Protein AF-A0A1T4SYZ6-F1 (afdb_monomer_lite)

Secondary structure (DSSP, 8-state):
-PEEEEEEETTEEEEEEEETT-TTSHHHHHHHHHHTT-SEEEEEESSHHHHHHHHHHHHHTT-EEEEEEEETTTTEEEEEEEEEEPSSS--EEEEEEE-------------S------PPP---S-PPP-B----

Sequence (135 aa):
MAQIAKGGHEGKTEERISDPACGSGRMFLAAAALHGKGPHFFGTDIDDMCCRMAAANMILHNLLADISCGNELTMRFSHVYIIRRVPYLDFPTLRILKYANNEAEQPKAEDPANNEAVLPEPKSKQEKYVQGNLF

Foldseek 3Di:
DWDWDFDDDPPDTAIEIEDAACQLVVVVVVVCVVVPQRHEYEYEHQDPVSQVNNLVVCQVRLHFYKYFHNHPVVPDTAKIWGWDQDPPDSHIDTFIWGQPPPVPDDPDDDDDDDDDDDDDDDDDDDRDTDRDDDD

Organism: NCBI:txid634771

InterPro domains:
  IPR003356 DNA methylase, adenine-specific [PF02384] (10-72)
  IPR029063 S-adenosyl-L-methionine-dependent methyltransferase superfamily [G3DSA:3.40.50.150] (1-127)
  IPR029063 S-adenosyl-L-methionine-dependent methyltransferase superfamily [SSF53335] (11-76)

Radius of gyration: 17.52 Å; chains: 1; bounding box: 45×39×46 Å

Structure (mmCIF, N/CA/C/O backbone):
data_AF-A0A1T4SYZ6-F1
#
_entry.id   AF-A0A1T4SYZ6-F1
#
loop_
_atom_site.group_PDB
_atom_site.id
_atom_site.type_symbol
_atom_site.label_atom_id
_atom_site.label_alt_id
_atom_site.label_comp_id
_atom_site.label_asym_id
_atom_site.label_entity_id
_atom_site.label_seq_id
_atom_site.pdbx_PDB_ins_code
_atom_site.Cartn_x
_atom_site.Cartn_y
_atom_site.Cartn_z
_atom_site.occupancy
_atom_site.B_iso_or_equiv
_atom_site.auth_seq_id
_atom_site.auth_comp_id
_atom_site.auth_asym_id
_atom_site.auth_atom_id
_atom_site.pdbx_PDB_model_num
ATOM 1 N N . MET A 1 1 ? 11.491 6.050 2.320 1.00 48.09 1 MET A N 1
ATOM 2 C CA . MET A 1 1 ? 11.020 7.194 3.139 1.00 48.09 1 MET A CA 1
ATOM 3 C C . MET A 1 1 ? 9.660 7.541 2.572 1.00 48.09 1 MET A C 1
ATOM 5 O O . MET A 1 1 ? 9.604 7.968 1.432 1.00 48.09 1 MET A O 1
ATOM 9 N N . ALA A 1 2 ? 8.594 7.328 3.332 1.00 61.94 2 ALA A N 1
ATOM 10 C CA . ALA A 1 2 ? 7.237 7.638 2.953 1.00 61.94 2 ALA A CA 1
ATOM 11 C C . ALA A 1 2 ? 6.962 9.139 3.090 1.00 61.94 2 ALA A C 1
ATOM 13 O O . ALA A 1 2 ? 7.281 9.761 4.105 1.00 61.94 2 ALA A O 1
ATOM 14 N N . GLN A 1 3 ? 6.360 9.699 2.054 1.00 78.56 3 GLN A N 1
ATOM 15 C CA . GLN A 1 3 ? 5.944 11.082 1.951 1.00 78.56 3 GLN A CA 1
ATOM 16 C C . GLN A 1 3 ? 4.474 11.212 2.347 1.00 78.56 3 GLN A C 1
ATOM 18 O O . GLN A 1 3 ? 3.632 10.448 1.875 1.00 78.56 3 GLN A O 1
ATOM 23 N N . ILE A 1 4 ? 4.161 12.198 3.186 1.00 77.31 4 ILE A N 1
ATOM 24 C CA . ILE A 1 4 ? 2.789 12.527 3.584 1.00 77.31 4 ILE A CA 1
ATOM 25 C C . ILE A 1 4 ? 2.278 13.664 2.696 1.00 77.31 4 ILE A C 1
ATOM 27 O O . ILE A 1 4 ? 2.903 14.721 2.608 1.00 77.31 4 ILE A O 1
ATOM 31 N N . ALA A 1 5 ? 1.125 13.461 2.068 1.00 75.75 5 ALA A N 1
ATOM 32 C CA . ALA A 1 5 ? 0.404 14.461 1.299 1.00 75.75 5 ALA A CA 1
ATOM 33 C C . ALA A 1 5 ? -0.992 14.674 1.903 1.00 75.75 5 ALA A C 1
ATOM 35 O O . ALA A 1 5 ? -1.733 13.723 2.152 1.00 75.75 5 ALA A O 1
ATOM 36 N N . LYS A 1 6 ? -1.379 15.934 2.119 1.00 68.19 6 LYS A N 1
ATOM 37 C CA . LYS A 1 6 ? -2.751 16.303 2.493 1.00 68.19 6 LYS A CA 1
ATOM 38 C C . LYS A 1 6 ? -3.493 16.736 1.233 1.00 68.19 6 LYS A C 1
ATOM 40 O O . LYS A 1 6 ? -3.229 17.815 0.711 1.00 68.19 6 LYS A O 1
ATOM 45 N N . GLY A 1 7 ? -4.389 15.888 0.732 1.00 54.19 7 GLY A N 1
ATOM 46 C CA . GLY A 1 7 ? -5.284 16.227 -0.376 1.00 54.19 7 GLY A CA 1
ATOM 47 C C . GLY A 1 7 ? -6.622 16.717 0.170 1.00 54.19 7 GLY A C 1
ATOM 48 O O . GLY A 1 7 ? -7.291 15.979 0.889 1.00 54.19 7 GLY A O 1
ATOM 49 N N . GLY A 1 8 ? -7.007 17.958 -0.134 1.00 43.38 8 GLY A N 1
ATOM 50 C CA . GLY A 1 8 ? -8.292 18.526 0.278 1.00 43.38 8 GLY A CA 1
ATOM 51 C C . GLY A 1 8 ? -9.229 18.715 -0.912 1.00 43.38 8 GLY A C 1
ATOM 52 O O . GLY A 1 8 ? -8.959 19.552 -1.766 1.00 43.38 8 GLY A O 1
ATOM 53 N N . HIS A 1 9 ? -10.337 17.974 -0.938 1.00 46.06 9 HIS A N 1
ATOM 54 C CA . HIS A 1 9 ? -11.575 18.414 -1.585 1.00 46.06 9 HIS A CA 1
ATOM 55 C C . HIS A 1 9 ? -12.527 18.848 -0.462 1.00 46.06 9 HIS A C 1
ATOM 57 O O . HIS A 1 9 ? -12.540 18.233 0.606 1.00 46.06 9 HIS A O 1
ATOM 63 N N . GLU A 1 10 ? -13.240 19.950 -0.684 1.00 41.25 10 GLU A N 1
ATOM 64 C CA . GLU A 1 10 ? -14.045 20.696 0.292 1.00 41.25 10 GLU A CA 1
ATOM 65 C C . GLU A 1 10 ? -14.682 19.815 1.393 1.00 41.25 10 GLU A C 1
ATOM 67 O O . GLU A 1 10 ? -15.590 19.026 1.144 1.00 41.25 10 GLU A O 1
ATOM 72 N N . GLY A 1 11 ? -14.174 19.944 2.628 1.00 47.09 11 GLY A N 1
ATOM 73 C CA . GLY A 1 11 ? -14.799 19.413 3.847 1.00 47.09 11 GLY A CA 1
ATOM 74 C C . GLY A 1 11 ? -14.188 18.159 4.491 1.00 47.09 11 GLY A C 1
ATOM 75 O O . GLY A 1 11 ? -14.539 17.866 5.634 1.00 47.09 11 GLY A O 1
ATOM 76 N N . LYS A 1 12 ? -13.260 17.429 3.850 1.00 48.69 12 LYS A N 1
ATOM 77 C CA . LYS A 1 12 ? -12.606 16.257 4.476 1.00 48.69 12 LYS A CA 1
ATOM 78 C C . LYS A 1 12 ? -11.148 16.117 4.028 1.00 48.69 12 LYS A C 1
ATOM 80 O O . LYS A 1 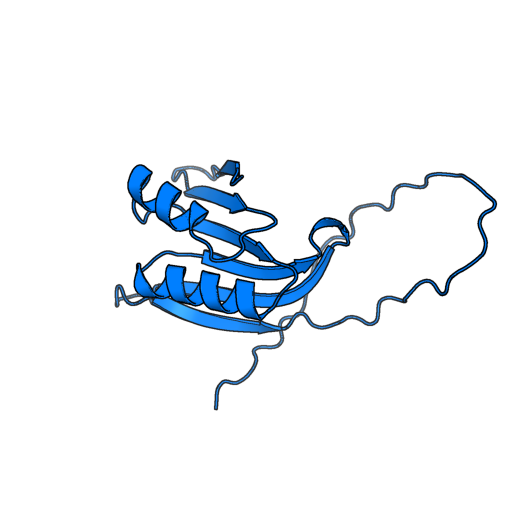12 ? -10.873 15.806 2.875 1.00 48.69 12 LYS A O 1
ATOM 85 N N . THR A 1 13 ? -10.207 16.351 4.941 1.00 55.06 13 THR A N 1
ATOM 86 C CA . THR A 1 13 ? -8.775 16.148 4.677 1.00 55.06 13 THR A CA 1
ATOM 87 C C . THR A 1 13 ? -8.478 14.650 4.699 1.00 55.06 13 THR A C 1
ATOM 89 O O . THR A 1 13 ? -8.385 14.061 5.775 1.00 55.06 13 THR A O 1
ATOM 92 N N . GLU A 1 14 ? -8.345 14.020 3.532 1.00 71.06 14 GLU A N 1
ATOM 93 C CA . GLU A 1 14 ? -7.795 12.665 3.448 1.00 71.06 14 GLU A CA 1
ATOM 94 C C . GLU A 1 14 ? -6.269 12.755 3.477 1.00 71.06 14 GLU A C 1
ATOM 96 O O . GLU A 1 14 ? -5.631 13.276 2.557 1.00 71.06 14 GLU A O 1
ATOM 101 N N . GLU A 1 15 ? -5.677 12.267 4.564 1.00 84.25 15 GLU A N 1
ATOM 102 C CA . GLU A 1 15 ? -4.231 12.119 4.664 1.00 84.25 15 GLU A CA 1
ATOM 103 C C . GLU A 1 15 ? -3.786 10.939 3.796 1.00 84.25 15 GLU A C 1
ATOM 105 O O . GLU A 1 15 ? -4.334 9.838 3.881 1.00 84.25 15 GLU A O 1
ATOM 110 N N . ARG A 1 16 ? -2.813 11.177 2.920 1.00 89.19 16 ARG A N 1
ATOM 111 C CA . ARG A 1 16 ? -2.262 10.172 2.012 1.00 89.19 16 ARG A CA 1
ATOM 112 C C . ARG A 1 16 ? -0.789 9.994 2.318 1.00 89.19 16 ARG A C 1
ATOM 114 O O . ARG A 1 16 ? -0.077 10.980 2.482 1.00 89.19 16 ARG A O 1
ATOM 121 N N . ILE A 1 17 ? -0.333 8.752 2.400 1.00 92.38 17 ILE A N 1
ATOM 122 C CA . ILE A 1 17 ? 1.054 8.428 2.746 1.00 92.38 17 ILE A CA 1
ATOM 123 C C . ILE A 1 17 ? 1.611 7.526 1.656 1.00 92.38 17 ILE A C 1
ATOM 125 O O . ILE A 1 17 ? 1.053 6.466 1.415 1.00 92.38 17 ILE A O 1
ATOM 129 N N . SER A 1 18 ? 2.689 7.940 0.995 1.00 93.38 18 SER A N 1
ATOM 130 C CA . SER A 1 18 ? 3.226 7.259 -0.190 1.00 93.38 18 SER A CA 1
ATOM 131 C C . SER A 1 18 ? 4.688 6.847 -0.023 1.00 93.38 18 SER A C 1
ATOM 133 O O . SER A 1 18 ? 5.465 7.669 0.441 1.00 93.38 18 SER A O 1
ATOM 135 N N . ASP A 1 19 ? 5.081 5.622 -0.384 1.00 93.88 19 ASP A N 1
ATOM 136 C CA . ASP A 1 19 ? 6.482 5.149 -0.370 1.00 93.88 19 ASP A CA 1
ATOM 137 C C . ASP A 1 19 ? 6.830 4.445 -1.701 1.00 93.88 19 ASP A C 1
ATOM 139 O O . ASP A 1 19 ? 6.268 3.384 -1.981 1.00 93.88 19 ASP A O 1
ATOM 143 N N . PRO A 1 20 ? 7.742 4.999 -2.526 1.00 90.75 20 PRO A N 1
ATOM 144 C CA . PRO A 1 20 ? 8.028 4.492 -3.877 1.00 90.75 20 PRO A CA 1
ATOM 145 C C . PRO A 1 20 ? 8.888 3.213 -3.913 1.00 90.75 20 PRO A C 1
ATOM 147 O O . PRO A 1 20 ? 9.120 2.661 -4.984 1.00 90.75 20 PRO A O 1
ATOM 150 N N . ALA A 1 21 ? 9.393 2.764 -2.760 1.00 92.00 21 ALA A N 1
ATOM 151 C CA . ALA A 1 21 ? 10.107 1.498 -2.584 1.00 92.00 21 ALA A CA 1
ATOM 152 C C . ALA A 1 21 ? 9.717 0.901 -1.224 1.00 92.00 21 ALA A C 1
ATOM 154 O O . ALA A 1 21 ? 10.495 0.908 -0.265 1.00 92.00 21 ALA A O 1
ATOM 155 N N . CYS A 1 22 ? 8.457 0.477 -1.112 1.00 91.88 22 CYS A N 1
ATOM 156 C CA . CYS A 1 22 ? 7.830 0.184 0.174 1.00 91.88 22 CYS A CA 1
ATOM 157 C C . CYS A 1 22 ? 8.376 -1.078 0.863 1.00 91.88 22 CYS A C 1
ATOM 159 O O . CYS A 1 22 ? 8.184 -1.247 2.077 1.00 91.88 22 CYS A O 1
ATOM 161 N N . GLY A 1 23 ? 9.044 -1.978 0.132 1.00 94.00 23 GLY A N 1
ATOM 162 C CA . GLY A 1 23 ? 9.545 -3.248 0.644 1.00 94.00 23 GLY A CA 1
ATOM 163 C C . GLY A 1 23 ? 8.433 -4.027 1.336 1.00 94.00 23 GLY A C 1
ATOM 164 O O . GLY A 1 23 ? 7.337 -4.193 0.821 1.00 94.00 23 GLY A O 1
ATOM 165 N N . SER A 1 24 ? 8.690 -4.436 2.577 1.00 94.62 24 SER A N 1
ATOM 166 C CA . SER A 1 24 ? 7.705 -5.089 3.458 1.00 94.62 24 SER A CA 1
ATOM 167 C C . SER A 1 24 ? 6.538 -4.203 3.942 1.00 94.62 24 SER A C 1
ATOM 169 O O . SER A 1 24 ? 5.676 -4.688 4.668 1.00 94.62 24 SER A O 1
ATOM 171 N N . GLY A 1 25 ? 6.517 -2.901 3.657 1.00 93.62 25 GLY A N 1
ATOM 172 C CA . GLY A 1 25 ? 5.486 -1.982 4.157 1.00 93.62 25 GLY A CA 1
ATOM 173 C C . GLY A 1 25 ? 5.622 -1.602 5.640 1.00 93.62 25 GLY A C 1
ATOM 174 O O . GLY A 1 25 ? 4.717 -0.993 6.208 1.00 93.62 25 GLY A O 1
ATOM 175 N N . ARG A 1 26 ? 6.754 -1.912 6.295 1.00 95.00 26 ARG A N 1
ATOM 176 C CA . ARG A 1 26 ? 7.009 -1.535 7.704 1.00 95.00 26 ARG A CA 1
ATOM 177 C C . ARG A 1 26 ? 6.926 -0.030 7.946 1.00 95.00 26 ARG A C 1
ATOM 179 O O . ARG A 1 26 ? 6.507 0.391 9.021 1.00 95.00 26 ARG A O 1
ATOM 186 N N . MET A 1 27 ? 7.289 0.774 6.950 1.00 94.12 27 MET A N 1
ATOM 187 C CA . MET A 1 27 ? 7.179 2.223 7.060 1.00 94.12 27 MET A CA 1
ATOM 188 C C . MET A 1 27 ? 5.719 2.690 7.141 1.00 94.12 27 MET A C 1
ATOM 190 O O . MET A 1 27 ? 5.416 3.598 7.911 1.00 94.12 27 MET A O 1
ATOM 194 N N . PHE A 1 28 ? 4.801 2.023 6.438 1.00 94.75 28 PHE A N 1
ATOM 195 C C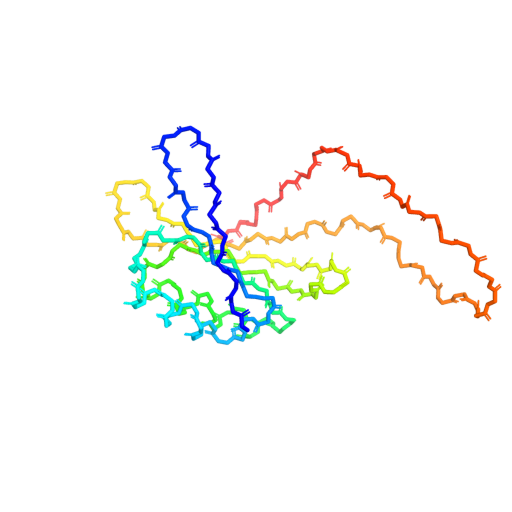A . PHE A 1 28 ? 3.369 2.295 6.563 1.00 94.75 28 PHE A CA 1
ATOM 196 C C . PHE A 1 28 ? 2.825 1.896 7.930 1.00 94.75 28 PHE A C 1
ATOM 198 O O . PHE A 1 28 ? 2.023 2.632 8.489 1.00 94.75 28 PHE A O 1
ATOM 205 N N . LEU A 1 29 ? 3.305 0.795 8.518 1.00 94.88 29 LEU A N 1
ATOM 206 C CA . LEU A 1 29 ? 2.926 0.417 9.885 1.00 94.88 29 LEU A CA 1
ATOM 207 C C . LEU A 1 29 ? 3.397 1.450 10.916 1.00 94.88 29 LEU A C 1
ATOM 209 O O . LEU A 1 29 ? 2.635 1.820 11.806 1.00 94.88 29 LEU A O 1
ATOM 213 N N . ALA A 1 30 ? 4.626 1.954 10.777 1.00 94.12 30 ALA A N 1
ATOM 214 C CA . ALA A 1 30 ? 5.136 3.018 11.638 1.00 94.12 30 ALA A CA 1
ATOM 215 C C . ALA A 1 30 ? 4.309 4.307 11.492 1.00 94.12 30 ALA A C 1
ATOM 217 O O . ALA A 1 30 ? 3.946 4.929 12.488 1.00 94.12 30 ALA A O 1
ATOM 218 N N . ALA A 1 31 ? 3.945 4.674 10.262 1.00 92.56 31 ALA A N 1
ATOM 219 C CA . ALA A 1 31 ? 3.072 5.813 10.007 1.00 92.56 31 ALA A CA 1
ATOM 220 C C . ALA A 1 31 ? 1.654 5.598 10.570 1.00 92.56 31 ALA A C 1
ATOM 222 O O . ALA A 1 31 ? 1.097 6.496 11.197 1.00 92.56 31 ALA A O 1
ATOM 223 N N . ALA A 1 32 ? 1.088 4.398 10.436 1.00 92.69 32 ALA A N 1
ATOM 224 C CA . ALA A 1 32 ? -0.210 4.049 11.008 1.00 92.69 32 ALA A CA 1
ATOM 225 C C . ALA A 1 32 ? -0.209 4.076 12.545 1.00 92.69 32 ALA A C 1
ATOM 227 O O . ALA A 1 32 ? -1.217 4.427 13.152 1.00 92.69 32 ALA A O 1
ATOM 228 N N . ALA A 1 33 ? 0.915 3.755 13.191 1.00 92.69 33 ALA A N 1
ATOM 229 C CA . ALA A 1 33 ? 1.046 3.883 14.642 1.00 92.69 33 ALA A CA 1
ATOM 230 C C . ALA A 1 33 ? 0.969 5.348 15.115 1.00 92.69 33 ALA A C 1
ATOM 232 O O . ALA A 1 33 ? 0.502 5.606 16.221 1.00 92.69 33 ALA A O 1
ATOM 233 N N . LEU A 1 34 ? 1.394 6.300 14.278 1.00 90.31 34 LEU A N 1
ATOM 234 C CA . LEU A 1 34 ? 1.376 7.734 14.584 1.00 90.31 34 LEU A CA 1
ATOM 235 C C . LEU A 1 34 ? 0.054 8.414 14.186 1.00 90.31 34 LEU A C 1
ATOM 237 O O . LEU A 1 34 ? -0.434 9.276 14.911 1.00 90.31 34 LEU A O 1
ATOM 241 N N . HIS A 1 35 ? -0.529 8.023 13.049 1.00 86.81 35 HIS A N 1
ATOM 242 C CA . HIS A 1 35 ? -1.694 8.685 12.440 1.00 86.81 35 HIS A CA 1
ATOM 243 C C . HIS A 1 35 ? -3.005 7.882 12.564 1.00 86.81 35 HIS A C 1
ATOM 245 O O . HIS A 1 35 ? -4.081 8.353 12.189 1.00 86.81 35 HIS A O 1
ATOM 251 N N . GLY A 1 36 ? -2.944 6.656 13.083 1.00 87.38 36 GLY A N 1
ATOM 252 C CA . GLY A 1 36 ? -4.073 5.732 13.142 1.00 87.38 36 GLY A CA 1
ATOM 253 C C . GLY A 1 36 ? -4.417 5.105 11.785 1.00 87.38 36 GLY A C 1
ATOM 254 O O . GLY A 1 36 ? -3.603 5.041 10.867 1.00 87.38 36 GLY A O 1
ATOM 255 N N . LYS A 1 37 ? -5.662 4.622 11.654 1.00 84.50 37 LYS A N 1
ATOM 256 C CA . LYS A 1 37 ? -6.183 3.931 10.450 1.00 84.50 37 LYS A CA 1
ATOM 257 C C . LYS A 1 37 ? -6.885 4.861 9.449 1.00 84.50 37 LYS A C 1
ATOM 259 O O . LYS A 1 37 ? -7.596 4.384 8.566 1.00 84.50 37 LYS A O 1
ATOM 264 N N . GLY A 1 38 ? -6.798 6.170 9.672 1.00 84.50 38 GLY A N 1
ATOM 265 C CA . GLY A 1 38 ? -7.438 7.197 8.849 1.00 84.50 38 GLY A CA 1
ATOM 266 C C . GLY A 1 38 ? -6.757 7.429 7.496 1.00 84.50 38 GLY A C 1
ATOM 267 O O . GLY A 1 38 ? -7.481 7.575 6.511 1.00 84.50 38 GLY A O 1
ATOM 268 N N . PRO A 1 39 ? -5.411 7.449 7.418 1.00 90.44 39 PRO A N 1
ATOM 269 C CA . PRO A 1 39 ? -4.727 7.696 6.160 1.00 90.44 39 PRO A CA 1
ATOM 270 C C . PRO A 1 39 ? -4.911 6.576 5.139 1.00 90.44 39 PRO A C 1
ATOM 272 O O . PRO A 1 39 ? -5.096 5.407 5.486 1.00 90.44 39 PRO A O 1
ATOM 275 N N . HIS A 1 40 ? -4.786 6.948 3.869 1.00 92.06 40 HIS A N 1
ATOM 276 C CA . HIS A 1 40 ? -4.682 6.007 2.762 1.00 92.06 40 HIS A CA 1
ATOM 277 C C . HIS A 1 40 ? -3.212 5.861 2.346 1.00 92.06 40 HIS A C 1
ATOM 279 O O . HIS A 1 40 ? -2.547 6.849 2.021 1.00 92.06 40 HIS A O 1
ATOM 285 N N . PHE A 1 41 ? -2.705 4.630 2.378 1.00 94.50 41 PHE A N 1
ATOM 286 C CA . PHE A 1 41 ? -1.321 4.306 2.052 1.00 94.50 41 PHE A CA 1
ATOM 287 C C . PHE A 1 41 ? -1.150 3.949 0.568 1.00 94.50 41 PHE A C 1
ATOM 289 O O . PHE A 1 41 ? -1.953 3.216 0.002 1.00 94.50 41 PHE A O 1
ATOM 296 N N . PHE A 1 42 ? -0.083 4.429 -0.055 1.00 94.69 42 PHE A N 1
ATOM 297 C CA . PHE A 1 42 ? 0.288 4.128 -1.435 1.00 94.69 42 PHE A CA 1
ATOM 298 C C . PHE A 1 42 ? 1.717 3.604 -1.451 1.00 94.69 42 PHE A C 1
ATOM 300 O O . PHE A 1 42 ? 2.626 4.273 -0.972 1.00 94.69 42 PHE A O 1
ATOM 307 N N . GLY A 1 43 ? 1.939 2.407 -1.970 1.00 94.75 43 GLY A N 1
ATOM 308 C CA . GLY A 1 43 ? 3.271 1.818 -2.033 1.00 94.75 43 GLY A CA 1
ATOM 309 C C . GLY A 1 43 ? 3.590 1.313 -3.419 1.00 94.75 43 GLY A C 1
ATOM 310 O O . GLY A 1 43 ? 2.702 0.796 -4.088 1.00 94.75 43 GLY A O 1
ATOM 311 N N . THR A 1 44 ? 4.856 1.399 -3.801 1.00 95.06 44 THR A N 1
ATOM 312 C CA . THR A 1 44 ? 5.370 0.692 -4.973 1.00 95.06 44 THR A CA 1
ATOM 313 C C . THR A 1 44 ? 6.577 -0.141 -4.581 1.00 95.06 44 THR A C 1
ATOM 315 O O . THR A 1 44 ? 7.404 0.297 -3.779 1.00 95.06 44 THR A O 1
ATOM 318 N N . ASP A 1 45 ? 6.691 -1.339 -5.148 1.00 96.00 45 ASP A N 1
ATOM 319 C CA . ASP A 1 45 ? 7.936 -2.102 -5.144 1.00 96.00 45 ASP A CA 1
ATOM 320 C C . ASP A 1 45 ? 8.131 -2.840 -6.475 1.00 96.00 45 ASP A C 1
ATOM 322 O O . ASP A 1 45 ? 7.167 -3.199 -7.155 1.00 96.00 45 ASP A O 1
ATOM 326 N N . ILE A 1 46 ? 9.387 -3.079 -6.847 1.00 92.69 46 ILE A N 1
ATOM 327 C CA . ILE A 1 46 ? 9.739 -3.792 -8.078 1.00 92.69 46 ILE A CA 1
ATOM 328 C C . ILE A 1 46 ? 9.527 -5.303 -7.937 1.00 92.69 46 ILE A C 1
ATOM 330 O O . ILE A 1 46 ? 9.218 -5.970 -8.923 1.00 92.69 46 ILE A O 1
ATOM 334 N N . ASP A 1 47 ? 9.676 -5.840 -6.723 1.00 92.94 47 ASP A N 1
ATOM 335 C CA . ASP A 1 47 ? 9.515 -7.266 -6.445 1.00 92.94 47 ASP A CA 1
ATOM 336 C C . ASP A 1 47 ? 8.075 -7.578 -6.002 1.00 92.94 47 ASP A C 1
ATOM 338 O O . ASP A 1 47 ? 7.531 -6.978 -5.068 1.00 92.94 47 ASP A O 1
ATOM 342 N N . ASP A 1 48 ? 7.455 -8.564 -6.652 1.00 91.31 48 ASP A N 1
ATOM 343 C CA . ASP A 1 48 ? 6.122 -9.054 -6.300 1.00 91.31 48 ASP A CA 1
ATOM 344 C C . ASP A 1 48 ? 6.084 -9.640 -4.879 1.00 91.31 48 ASP A C 1
ATOM 346 O O . ASP A 1 48 ? 5.107 -9.445 -4.154 1.00 91.31 48 ASP A O 1
ATOM 350 N N . MET A 1 49 ? 7.153 -10.297 -4.418 1.00 93.69 49 MET A N 1
ATOM 351 C CA . MET A 1 49 ? 7.209 -10.818 -3.047 1.00 93.69 49 MET A CA 1
ATOM 352 C C . MET A 1 49 ? 7.176 -9.688 -2.016 1.00 93.69 49 MET A C 1
ATOM 354 O O . MET A 1 49 ? 6.454 -9.790 -1.019 1.00 93.69 49 MET A O 1
ATOM 358 N N . CYS A 1 50 ? 7.891 -8.587 -2.271 1.00 95.44 50 CYS A N 1
ATOM 359 C CA . CYS A 1 50 ? 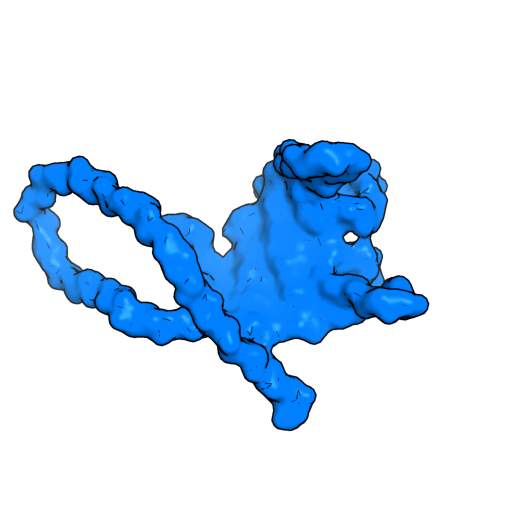7.821 -7.379 -1.449 1.00 95.44 50 CYS A CA 1
ATOM 360 C C . CYS A 1 50 ? 6.404 -6.799 -1.442 1.00 95.44 50 CYS A C 1
ATOM 362 O O . CYS A 1 50 ? 5.843 -6.571 -0.368 1.00 95.44 50 CYS A O 1
ATOM 364 N N . CYS A 1 51 ? 5.777 -6.678 -2.614 1.00 94.75 51 CYS A N 1
ATOM 365 C CA . CYS A 1 51 ? 4.406 -6.186 -2.737 1.00 94.75 51 CYS A CA 1
ATOM 366 C C . CYS A 1 51 ? 3.397 -7.047 -1.964 1.00 94.75 51 CYS A C 1
ATOM 368 O O . CYS A 1 51 ? 2.541 -6.514 -1.256 1.00 94.75 51 CYS A O 1
ATOM 370 N N . ARG A 1 52 ? 3.514 -8.379 -2.039 1.00 95.00 52 ARG A N 1
ATOM 371 C CA . ARG A 1 52 ? 2.660 -9.313 -1.287 1.00 95.00 52 ARG A CA 1
ATOM 372 C C . ARG A 1 52 ? 2.855 -9.183 0.216 1.00 95.00 52 ARG A C 1
ATOM 374 O O . ARG A 1 52 ? 1.870 -9.172 0.950 1.00 95.00 52 ARG A O 1
ATOM 381 N N . MET A 1 53 ? 4.101 -9.074 0.680 1.00 96.62 53 MET A N 1
ATOM 382 C CA . MET A 1 53 ? 4.396 -8.869 2.102 1.00 96.62 53 MET A CA 1
ATOM 383 C C . MET A 1 53 ? 3.829 -7.539 2.605 1.00 96.62 53 MET A C 1
ATOM 385 O O . MET A 1 53 ? 3.200 -7.507 3.664 1.00 96.62 53 MET A O 1
ATOM 389 N N . ALA A 1 54 ? 3.996 -6.457 1.840 1.00 96.62 54 ALA A N 1
ATOM 390 C CA . ALA A 1 54 ? 3.394 -5.167 2.153 1.00 96.62 54 ALA A CA 1
ATOM 391 C C . ALA A 1 54 ? 1.866 -5.264 2.213 1.00 96.62 54 ALA A C 1
ATOM 393 O O . ALA A 1 54 ? 1.272 -4.874 3.218 1.00 96.62 54 ALA A O 1
ATOM 394 N N . ALA A 1 55 ? 1.229 -5.851 1.197 1.00 96.31 55 ALA A N 1
ATOM 395 C CA . ALA A 1 55 ? -0.219 -6.031 1.158 1.00 96.31 55 ALA A CA 1
ATOM 396 C C . ALA A 1 55 ? -0.730 -6.868 2.344 1.00 96.31 55 ALA A C 1
ATOM 398 O O . ALA A 1 55 ? -1.694 -6.476 3.002 1.00 96.31 55 ALA A O 1
ATOM 399 N N . ALA A 1 56 ? -0.054 -7.971 2.678 1.00 95.62 56 ALA A N 1
ATOM 400 C CA . ALA A 1 56 ? -0.385 -8.794 3.840 1.00 95.62 56 ALA A CA 1
ATOM 401 C C . ALA A 1 56 ? -0.317 -7.983 5.142 1.00 95.62 56 ALA A C 1
ATOM 403 O O . ALA A 1 56 ? -1.256 -8.010 5.938 1.00 95.62 56 ALA A O 1
ATOM 404 N N . ASN A 1 57 ? 0.747 -7.198 5.330 1.00 95.19 57 ASN A N 1
ATOM 405 C CA . ASN A 1 57 ? 0.888 -6.333 6.497 1.00 95.19 57 ASN A CA 1
ATOM 406 C C . ASN A 1 57 ? -0.236 -5.295 6.589 1.00 95.19 57 ASN A C 1
ATOM 408 O O . ASN A 1 57 ? -0.754 -5.062 7.682 1.00 95.19 57 ASN A O 1
ATOM 412 N N . MET A 1 58 ? -0.648 -4.704 5.465 1.00 95.19 58 MET A N 1
ATOM 413 C CA . MET A 1 58 ? -1.725 -3.712 5.441 1.00 95.19 58 MET A CA 1
ATOM 414 C C . MET A 1 58 ? -3.091 -4.337 5.773 1.00 95.19 58 MET A C 1
ATOM 416 O O . MET A 1 58 ? -3.831 -3.785 6.589 1.00 95.19 58 MET A O 1
ATOM 420 N N . ILE A 1 59 ? -3.408 -5.515 5.223 1.00 94.25 59 ILE A N 1
ATOM 421 C CA . ILE A 1 59 ? -4.662 -6.236 5.517 1.00 94.25 59 ILE A CA 1
ATOM 422 C C . ILE A 1 59 ? -4.723 -6.640 6.990 1.00 94.25 59 ILE A C 1
ATOM 424 O O . ILE A 1 59 ? -5.724 -6.378 7.653 1.00 94.25 59 ILE A O 1
ATOM 428 N N . LEU A 1 60 ? -3.656 -7.247 7.522 1.00 93.81 60 LEU A N 1
ATOM 429 C CA . LEU A 1 60 ? -3.624 -7.746 8.902 1.00 93.81 60 LEU A CA 1
ATOM 430 C C . LEU A 1 60 ? -3.817 -6.631 9.938 1.00 93.81 60 LEU A C 1
ATOM 432 O O . LEU A 1 60 ? -4.385 -6.868 11.001 1.00 93.81 60 LEU A O 1
ATOM 436 N N . HIS A 1 61 ? -3.394 -5.407 9.618 1.00 92.88 61 HIS A N 1
ATOM 437 C CA . HIS A 1 61 ? -3.557 -4.243 10.491 1.00 92.88 61 HIS A CA 1
ATOM 438 C C . HIS A 1 61 ? -4.825 -3.425 10.188 1.00 92.88 61 HIS A C 1
ATOM 440 O O . HIS A 1 61 ? -5.066 -2.397 10.829 1.00 92.88 61 HIS A O 1
ATOM 446 N N . ASN A 1 62 ? -5.671 -3.893 9.262 1.00 92.06 62 ASN A N 1
ATOM 447 C CA . ASN A 1 62 ? -6.875 -3.204 8.794 1.00 92.06 62 ASN A CA 1
ATOM 448 C C . ASN A 1 62 ? -6.587 -1.767 8.319 1.00 92.06 62 ASN A C 1
ATOM 450 O O . ASN A 1 62 ? -7.229 -0.803 8.747 1.00 92.06 62 ASN A O 1
ATOM 454 N N . LEU A 1 63 ? -5.573 -1.630 7.462 1.00 93.12 63 LEU A N 1
ATOM 455 C CA . LEU A 1 63 ? -5.170 -0.375 6.834 1.00 93.12 63 LEU A CA 1
ATOM 456 C C . LEU A 1 63 ? -5.663 -0.322 5.386 1.00 93.12 63 LEU A C 1
ATOM 458 O O . LEU A 1 63 ? -5.707 -1.335 4.691 1.00 93.12 63 LEU A O 1
ATOM 462 N N . LEU A 1 64 ? -6.038 0.875 4.932 1.00 93.50 64 LEU A N 1
ATOM 463 C CA . LEU A 1 64 ? -6.413 1.122 3.541 1.00 93.50 64 LEU A CA 1
ATOM 464 C C . LEU A 1 64 ? -5.147 1.397 2.742 1.00 93.50 64 LEU A C 1
ATOM 466 O O . LEU A 1 64 ? -4.426 2.340 3.070 1.00 93.50 64 LEU A O 1
ATOM 470 N N . ALA A 1 65 ? -4.877 0.595 1.718 1.00 94.50 65 ALA A N 1
ATOM 471 C CA . ALA A 1 65 ? -3.652 0.740 0.951 1.00 94.50 65 ALA A CA 1
ATOM 472 C 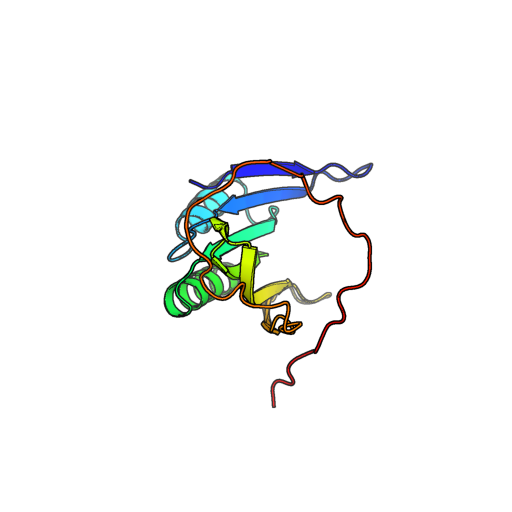C . ALA A 1 65 ? -3.792 0.294 -0.503 1.00 94.50 65 ALA A C 1
ATOM 474 O O . ALA A 1 65 ? -4.493 -0.678 -0.780 1.00 94.50 65 ALA A O 1
ATOM 475 N N . ASP A 1 66 ? -3.057 0.955 -1.391 1.00 95.50 66 ASP A N 1
ATOM 476 C CA . ASP A 1 66 ? -2.837 0.542 -2.775 1.00 95.50 66 ASP A CA 1
ATOM 477 C C . ASP A 1 66 ? -1.338 0.251 -2.961 1.00 95.50 66 ASP A C 1
ATOM 479 O O . ASP A 1 66 ? -0.510 1.152 -2.829 1.00 95.50 66 ASP A O 1
ATOM 483 N N . ILE A 1 67 ? -0.981 -1.014 -3.212 1.00 96.38 67 ILE A N 1
ATOM 484 C CA . ILE A 1 67 ? 0.411 -1.461 -3.385 1.00 96.38 67 ILE A CA 1
ATOM 485 C C . ILE A 1 67 ? 0.641 -1.903 -4.831 1.00 96.38 67 ILE A C 1
ATOM 487 O O . ILE A 1 67 ? 0.161 -2.959 -5.246 1.00 96.38 67 ILE A O 1
ATOM 491 N N . SER A 1 68 ? 1.371 -1.104 -5.597 1.00 95.31 68 SER A N 1
ATOM 492 C CA . SER A 1 68 ? 1.695 -1.344 -7.000 1.00 95.31 68 SER A CA 1
ATOM 493 C C . SER A 1 68 ? 2.978 -2.164 -7.138 1.00 95.31 68 SER A C 1
ATOM 495 O O . SER A 1 68 ? 4.002 -1.844 -6.544 1.00 95.31 68 SER A O 1
ATOM 497 N N . CYS A 1 69 ? 2.941 -3.213 -7.957 1.00 94.31 69 CYS A N 1
ATOM 498 C CA . CYS A 1 69 ? 4.128 -3.957 -8.359 1.00 94.31 69 CYS A CA 1
ATOM 499 C C . CYS A 1 69 ? 4.641 -3.403 -9.686 1.00 94.31 69 CYS A C 1
ATOM 501 O O . CYS A 1 69 ? 3.960 -3.495 -10.715 1.00 94.31 69 CYS A O 1
ATOM 503 N N . GLY A 1 70 ? 5.825 -2.804 -9.655 1.00 91.94 70 GLY A N 1
ATOM 504 C CA . GLY A 1 70 ? 6.414 -2.145 -10.806 1.00 91.94 70 GLY A CA 1
ATOM 505 C C . GLY A 1 70 ? 7.586 -1.244 -10.459 1.00 91.94 70 GLY A C 1
ATOM 506 O O . GLY A 1 70 ? 8.008 -1.123 -9.313 1.00 91.94 70 GLY A O 1
ATOM 507 N N . ASN A 1 71 ? 8.123 -0.602 -11.487 1.00 91.38 71 ASN A N 1
ATOM 508 C CA . ASN A 1 71 ? 9.210 0.347 -11.341 1.00 91.38 71 ASN A CA 1
ATOM 509 C C . ASN A 1 71 ? 8.676 1.772 -11.512 1.00 91.38 71 ASN A C 1
ATOM 511 O O . ASN A 1 71 ? 8.383 2.197 -12.635 1.00 91.38 71 ASN A O 1
ATOM 515 N N . GLU A 1 72 ? 8.627 2.497 -10.391 1.00 87.94 72 GLU A N 1
ATOM 516 C CA . GLU A 1 72 ? 8.178 3.889 -10.290 1.00 87.94 72 GLU A CA 1
ATOM 517 C C . GLU A 1 72 ? 9.003 4.838 -11.177 1.00 87.94 72 GLU A C 1
ATOM 519 O O . GLU A 1 72 ? 8.453 5.736 -11.802 1.00 87.94 72 GLU A O 1
ATOM 524 N N . LEU A 1 73 ? 10.318 4.612 -11.311 1.00 89.88 73 LEU A N 1
ATOM 525 C CA . LEU A 1 73 ? 11.188 5.461 -12.140 1.00 89.88 73 LEU A CA 1
ATOM 526 C C . LEU A 1 73 ? 10.862 5.335 -13.631 1.00 89.88 73 LEU A C 1
ATOM 528 O O . LEU A 1 73 ? 10.996 6.295 -14.382 1.00 89.88 73 LEU A O 1
ATOM 532 N N . THR A 1 74 ? 10.452 4.141 -14.064 1.00 89.38 74 THR A N 1
ATOM 533 C CA . THR A 1 74 ? 10.099 3.868 -15.468 1.00 89.38 74 THR A CA 1
ATOM 534 C C . THR A 1 74 ? 8.601 3.959 -15.743 1.00 89.38 74 THR A C 1
ATOM 536 O O . THR A 1 74 ? 8.191 3.772 -16.886 1.00 89.38 74 THR A O 1
ATOM 539 N N . MET A 1 75 ? 7.786 4.200 -14.708 1.00 86.94 75 MET A N 1
ATOM 540 C CA . MET A 1 75 ? 6.320 4.180 -14.760 1.00 86.94 75 MET A CA 1
ATOM 541 C C . MET A 1 75 ? 5.748 2.893 -15.384 1.00 86.94 75 MET A C 1
ATOM 543 O O . MET A 1 75 ? 4.739 2.919 -16.088 1.00 86.94 75 MET A O 1
ATOM 547 N N . ARG A 1 76 ? 6.405 1.750 -15.143 1.00 88.88 76 ARG A N 1
ATOM 548 C CA . ARG A 1 76 ? 5.978 0.433 -15.640 1.00 88.88 76 ARG A CA 1
ATOM 549 C C . ARG A 1 76 ? 5.452 -0.403 -14.490 1.00 88.88 76 ARG A C 1
ATOM 551 O O . ARG A 1 76 ? 6.226 -0.800 -13.621 1.00 88.88 76 ARG A O 1
ATOM 558 N N . PHE A 1 77 ? 4.161 -0.706 -14.528 1.00 89.19 77 PHE A N 1
ATOM 559 C CA . PHE A 1 77 ? 3.471 -1.456 -13.486 1.00 89.19 77 PHE A CA 1
ATOM 560 C C . PHE A 1 77 ? 2.790 -2.692 -14.062 1.00 89.19 77 PHE A C 1
ATOM 562 O O . PHE A 1 77 ? 2.180 -2.636 -15.125 1.00 89.19 77 PHE A O 1
ATOM 569 N N . SER A 1 78 ? 2.884 -3.805 -13.339 1.00 89.88 78 SER A N 1
ATOM 570 C CA . SER A 1 78 ? 2.325 -5.098 -13.745 1.00 89.88 78 SER A CA 1
ATOM 571 C C . SER A 1 78 ? 0.942 -5.320 -13.139 1.00 89.88 78 SER A C 1
ATOM 573 O O . SER A 1 78 ? -0.022 -5.665 -13.823 1.00 89.88 78 SER A O 1
ATOM 575 N N . HIS A 1 79 ? 0.816 -5.099 -11.833 1.00 91.06 79 HIS A N 1
ATOM 576 C CA . HIS A 1 79 ? -0.452 -5.188 -11.114 1.00 91.06 79 HIS A CA 1
ATOM 577 C C . HIS A 1 79 ? -0.412 -4.365 -9.831 1.00 91.06 79 HIS A C 1
ATOM 579 O O . HIS A 1 79 ? 0.652 -3.974 -9.363 1.00 91.06 79 HIS A O 1
ATOM 585 N N . VAL A 1 80 ? -1.576 -4.149 -9.234 1.00 94.88 80 VAL A N 1
ATOM 586 C CA . VAL A 1 80 ? -1.756 -3.452 -7.965 1.00 94.88 80 VAL A CA 1
ATOM 587 C C . VAL A 1 80 ? -2.619 -4.289 -7.025 1.00 94.88 80 VAL A C 1
ATOM 589 O O . VAL A 1 80 ? -3.619 -4.893 -7.424 1.00 94.88 80 VAL A O 1
ATOM 592 N N . TYR A 1 81 ? -2.214 -4.324 -5.764 1.00 95.25 81 TYR A N 1
ATOM 593 C CA . TYR A 1 81 ? -2.960 -4.870 -4.644 1.00 95.25 81 TYR A CA 1
ATOM 594 C C . TYR A 1 81 ? -3.747 -3.733 -3.992 1.00 95.25 81 TYR A C 1
ATOM 596 O O . TYR A 1 81 ? -3.169 -2.850 -3.366 1.00 95.25 81 TYR A O 1
ATOM 604 N N . ILE A 1 82 ? -5.065 -3.751 -4.148 1.00 94.94 82 ILE A N 1
ATOM 605 C CA . ILE A 1 82 ? -5.981 -2.750 -3.604 1.00 94.94 82 ILE A CA 1
ATOM 606 C C . ILE A 1 82 ? -6.623 -3.305 -2.346 1.00 94.94 82 ILE A C 1
ATOM 608 O O . ILE A 1 82 ? -7.302 -4.333 -2.382 1.00 94.94 82 ILE A O 1
ATOM 612 N N . ILE A 1 83 ? -6.446 -2.587 -1.246 1.00 94.25 83 ILE A N 1
ATOM 613 C CA . ILE A 1 83 ? -6.999 -2.929 0.055 1.00 94.25 83 ILE A CA 1
ATOM 614 C C . ILE A 1 83 ? -8.046 -1.887 0.416 1.00 94.25 83 ILE A C 1
ATOM 616 O O . ILE A 1 83 ? -7.762 -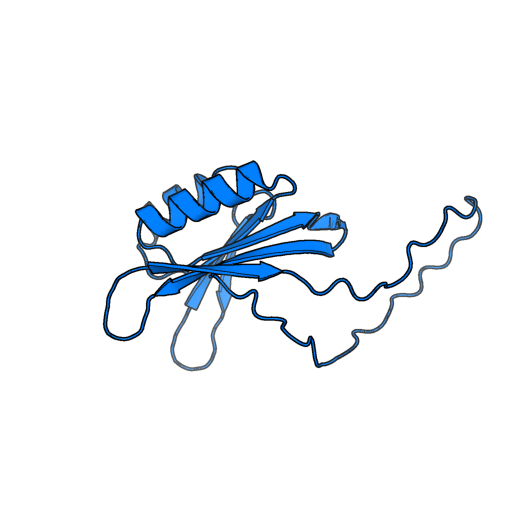0.699 0.606 1.00 94.25 83 ILE A O 1
ATOM 620 N N . ARG A 1 84 ? -9.297 -2.339 0.476 1.00 91.44 84 ARG A N 1
ATOM 621 C CA . ARG A 1 84 ? -10.459 -1.499 0.779 1.00 91.44 84 ARG A CA 1
ATOM 622 C C . ARG A 1 84 ? -11.319 -2.158 1.837 1.00 91.44 84 ARG A C 1
ATOM 624 O O . ARG A 1 84 ? -11.480 -3.377 1.851 1.00 91.44 84 ARG A O 1
ATOM 631 N N . ARG A 1 85 ? -11.910 -1.338 2.700 1.00 87.44 85 ARG A N 1
ATOM 632 C CA . ARG A 1 85 ? -12.943 -1.788 3.631 1.00 87.44 85 ARG A CA 1
ATOM 633 C C . ARG A 1 85 ? -14.263 -1.935 2.892 1.00 87.44 85 ARG A C 1
ATOM 635 O O . ARG A 1 85 ? -14.619 -1.075 2.084 1.00 87.44 85 ARG A O 1
ATOM 642 N N . VAL A 1 86 ? -14.961 -3.033 3.149 1.00 84.50 86 VAL A N 1
ATOM 643 C CA . VAL A 1 86 ? -16.313 -3.212 2.621 1.00 84.50 86 VAL A CA 1
ATOM 644 C C . VAL A 1 86 ? -17.270 -2.270 3.351 1.00 84.50 86 VAL A C 1
ATOM 646 O O . VAL A 1 86 ? -17.102 -2.015 4.543 1.00 84.50 86 VAL A O 1
ATOM 649 N N . PRO A 1 87 ? -18.282 -1.718 2.668 1.00 73.19 87 PRO A N 1
ATOM 650 C CA . PRO A 1 87 ? -19.334 -1.008 3.373 1.00 73.19 87 PRO A CA 1
ATOM 651 C C . PRO A 1 87 ? -20.022 -1.994 4.333 1.00 73.19 87 PRO A C 1
ATOM 653 O O . PRO A 1 87 ? -20.233 -3.154 3.984 1.00 73.19 87 PRO A O 1
ATOM 656 N N . TYR A 1 88 ? -20.340 -1.534 5.546 1.00 76.75 88 TYR A N 1
ATOM 657 C CA . TYR A 1 88 ? -21.023 -2.267 6.631 1.00 76.75 88 TYR A CA 1
ATOM 658 C C . TYR A 1 88 ? -20.188 -3.246 7.473 1.00 76.75 88 TYR A C 1
ATOM 660 O O . TYR A 1 88 ? -20.522 -3.441 8.640 1.00 76.75 88 TYR A O 1
ATOM 668 N N . LEU A 1 89 ? -19.093 -3.805 6.954 1.00 77.94 89 LEU A N 1
ATOM 669 C CA . LEU A 1 89 ? -18.147 -4.605 7.742 1.00 77.94 89 LEU A CA 1
ATOM 670 C C . LEU A 1 89 ? -16.803 -3.871 7.818 1.00 77.94 89 LEU A C 1
ATOM 672 O O . LEU A 1 89 ? -16.216 -3.557 6.790 1.00 77.94 89 LEU A O 1
ATOM 676 N N . ASP A 1 90 ? -16.245 -3.664 9.014 1.00 79.12 90 ASP A N 1
ATOM 677 C CA . ASP A 1 90 ? -14.890 -3.091 9.176 1.00 79.12 90 ASP A CA 1
ATOM 678 C C . ASP A 1 90 ? -13.779 -4.110 8.830 1.00 79.12 90 ASP A C 1
ATOM 680 O O . ASP A 1 90 ? -12.699 -4.109 9.415 1.00 79.12 90 ASP A O 1
ATOM 684 N N . PHE A 1 91 ? -14.063 -5.017 7.889 1.00 83.88 91 PHE A N 1
ATOM 685 C CA . PHE A 1 91 ? -13.142 -6.030 7.401 1.00 83.88 91 PHE A CA 1
ATOM 686 C C . PHE A 1 91 ? -12.458 -5.539 6.113 1.00 83.88 91 PHE A C 1
ATOM 688 O O . PHE A 1 91 ? -13.145 -5.143 5.161 1.00 83.88 91 PHE A O 1
ATOM 695 N N . PRO A 1 92 ? -11.117 -5.552 6.047 1.00 87.94 92 PRO A N 1
ATOM 696 C CA . PRO A 1 92 ? -10.384 -5.180 4.848 1.00 87.94 92 PRO A CA 1
ATOM 697 C C . PRO A 1 92 ? -10.450 -6.310 3.813 1.00 87.94 92 PRO A C 1
ATOM 699 O O . PRO A 1 92 ? -10.256 -7.482 4.124 1.00 87.94 92 PRO A O 1
ATOM 702 N N . THR A 1 93 ? -10.685 -5.954 2.555 1.00 90.31 93 THR A N 1
ATOM 703 C CA . THR A 1 93 ? -10.656 -6.880 1.417 1.00 90.31 93 THR A CA 1
ATOM 704 C C . THR A 1 93 ? -9.477 -6.570 0.519 1.00 90.31 93 THR A C 1
ATOM 706 O O . THR A 1 93 ? -9.186 -5.404 0.258 1.00 90.31 93 THR A O 1
ATOM 709 N N . LEU A 1 94 ? -8.818 -7.624 0.042 1.00 91.94 94 LEU A N 1
ATOM 710 C CA . LEU A 1 94 ? -7.748 -7.541 -0.940 1.00 91.94 94 LEU A CA 1
ATOM 711 C C . LEU A 1 94 ? -8.308 -7.806 -2.331 1.00 91.94 94 LEU A C 1
ATOM 713 O O . LEU A 1 94 ? -8.949 -8.829 -2.570 1.00 91.94 94 LEU A O 1
ATOM 717 N N . ARG A 1 95 ? -8.014 -6.908 -3.263 1.00 92.06 95 ARG A N 1
ATOM 718 C CA . ARG A 1 95 ? -8.289 -7.076 -4.687 1.00 92.06 95 ARG A CA 1
ATOM 719 C C . ARG A 1 95 ? -6.993 -6.933 -5.461 1.00 92.06 95 ARG A C 1
ATOM 721 O O . ARG A 1 95 ? -6.196 -6.056 -5.161 1.00 92.06 95 ARG A O 1
ATOM 728 N N . ILE A 1 96 ? -6.805 -7.764 -6.476 1.00 92.06 96 ILE A N 1
ATOM 729 C CA . ILE A 1 96 ? -5.657 -7.662 -7.377 1.00 92.06 96 ILE A CA 1
ATOM 730 C C . ILE A 1 96 ? -6.175 -7.126 -8.706 1.00 92.06 96 ILE A C 1
ATOM 732 O O . ILE A 1 96 ? -7.033 -7.752 -9.330 1.00 92.06 96 ILE A O 1
ATOM 736 N N . LEU A 1 97 ? -5.675 -5.970 -9.134 1.00 89.31 97 LEU A N 1
ATOM 737 C CA . LEU A 1 97 ? -5.924 -5.449 -10.474 1.00 89.31 97 LEU A CA 1
ATOM 738 C C . LEU A 1 97 ? -4.646 -5.572 -11.286 1.00 89.31 97 LEU A C 1
ATOM 740 O O . LEU A 1 97 ? -3.602 -5.078 -10.879 1.00 89.31 97 LEU A O 1
ATOM 744 N N . LYS A 1 98 ? -4.723 -6.231 -12.437 1.00 89.19 98 LYS A N 1
ATOM 745 C CA . LYS A 1 98 ? -3.609 -6.272 -13.382 1.00 89.19 98 LYS A CA 1
ATOM 746 C C . LYS A 1 98 ? -3.704 -5.054 -14.288 1.00 89.19 98 LYS A C 1
ATOM 748 O O . LYS A 1 98 ? -4.796 -4.743 -14.767 1.00 89.19 98 LYS A O 1
ATOM 753 N N . TYR A 1 99 ? -2.584 -4.379 -14.514 1.00 81.12 99 TYR A N 1
ATOM 754 C CA . TYR A 1 99 ? -2.540 -3.339 -15.529 1.00 81.12 99 TYR A CA 1
ATOM 755 C C . TYR A 1 99 ? -2.673 -4.023 -16.888 1.00 81.12 99 TYR A C 1
ATOM 757 O O . TYR A 1 99 ? -1.998 -5.014 -17.175 1.00 81.12 99 TYR A O 1
ATOM 765 N N . ALA A 1 100 ? -3.608 -3.541 -17.707 1.00 73.19 100 ALA A N 1
ATOM 766 C CA . ALA A 1 100 ? -3.645 -3.943 -19.097 1.00 73.19 100 ALA A CA 1
ATOM 767 C C . ALA A 1 100 ? -2.396 -3.342 -19.735 1.00 73.19 100 ALA A C 1
ATOM 769 O O . ALA A 1 100 ? -2.293 -2.123 -19.865 1.00 73.19 100 ALA A O 1
ATOM 770 N N . ASN A 1 101 ? -1.438 -4.195 -20.089 1.00 58.59 101 ASN A N 1
ATOM 771 C CA . ASN A 1 101 ? -0.358 -3.797 -20.970 1.00 58.59 101 ASN A CA 1
ATOM 772 C C . ASN A 1 101 ? -1.021 -3.373 -22.284 1.00 58.59 101 ASN A C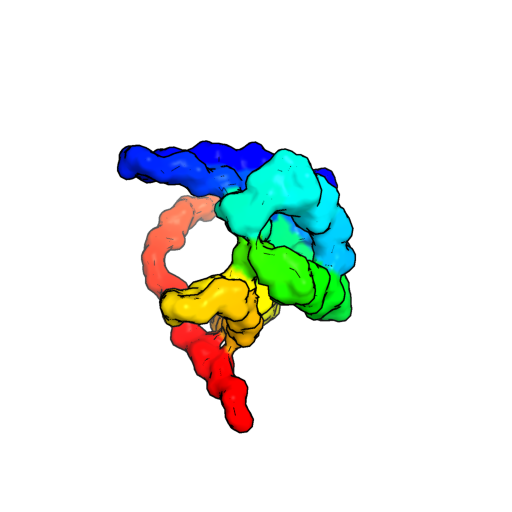 1
ATOM 774 O O . ASN A 1 101 ? -1.312 -4.210 -23.134 1.00 58.59 101 ASN A O 1
ATOM 778 N N . ASN A 1 102 ? -1.297 -2.081 -22.455 1.00 48.34 102 ASN A N 1
ATOM 779 C CA . ASN A 1 102 ? -1.268 -1.545 -23.799 1.00 48.34 102 ASN A CA 1
ATOM 780 C C . ASN A 1 102 ? 0.167 -1.801 -24.239 1.00 48.34 102 ASN A C 1
ATOM 782 O O . ASN A 1 102 ? 1.095 -1.335 -23.578 1.00 48.34 102 ASN A O 1
ATOM 786 N N . GLU A 1 103 ? 0.346 -2.611 -25.274 1.00 44.81 103 GLU A N 1
ATOM 787 C CA . GLU A 1 103 ? 1.614 -2.790 -25.969 1.00 44.81 103 GLU A CA 1
ATOM 788 C C . GLU A 1 103 ? 2.034 -1.439 -26.576 1.00 44.81 103 GLU A C 1
ATOM 790 O O . GLU A 1 103 ? 2.014 -1.231 -27.781 1.00 44.81 103 GLU A O 1
ATOM 795 N N . ALA A 1 104 ? 2.370 -0.467 -25.733 1.00 41.81 104 ALA A N 1
ATOM 796 C CA . ALA A 1 104 ? 3.119 0.711 -26.098 1.00 41.81 104 ALA A CA 1
ATOM 797 C C . ALA A 1 104 ? 4.581 0.268 -26.100 1.00 41.81 104 ALA A C 1
ATOM 799 O O . ALA A 1 104 ? 5.266 0.292 -25.080 1.00 41.81 104 ALA A O 1
ATOM 800 N N . GLU A 1 105 ? 4.966 -0.284 -27.249 1.00 43.16 105 GLU A N 1
ATOM 801 C CA . GLU A 1 105 ? 6.233 0.001 -27.910 1.00 43.16 105 GLU A CA 1
ATOM 802 C C . GLU A 1 105 ? 7.433 0.063 -26.956 1.00 43.16 105 GLU A C 1
ATOM 804 O O . GLU A 1 105 ? 7.762 1.082 -26.351 1.00 43.16 105 GLU A O 1
ATOM 809 N N . GLN A 1 106 ? 8.134 -1.064 -26.840 1.00 37.66 106 GLN A N 1
ATOM 810 C CA . GLN A 1 106 ? 9.546 -1.007 -26.491 1.00 37.66 106 GLN A CA 1
ATOM 811 C C . GLN A 1 106 ? 10.222 -0.149 -27.576 1.00 37.66 106 GLN A C 1
ATOM 813 O O . GLN A 1 106 ? 10.212 -0.591 -28.729 1.00 37.66 106 GLN A O 1
ATOM 818 N N . PRO A 1 107 ? 10.827 1.022 -27.287 1.00 32.47 107 PRO A N 1
ATOM 819 C CA . PRO A 1 107 ? 11.839 1.515 -28.199 1.00 32.47 107 PRO A CA 1
ATOM 820 C C . PRO A 1 107 ? 12.941 0.454 -28.188 1.00 32.47 107 PRO A C 1
ATOM 822 O O . PRO A 1 107 ? 13.583 0.202 -27.163 1.00 32.47 107 PRO A O 1
ATOM 825 N N . LYS A 1 108 ? 13.079 -0.250 -29.316 1.00 33.09 108 LYS A N 1
ATOM 826 C CA . LYS A 1 108 ? 14.276 -1.032 -29.612 1.00 33.09 108 LYS A CA 1
ATOM 827 C C . LYS A 1 108 ? 15.462 -0.088 -29.429 1.00 33.09 108 LYS A C 1
ATOM 829 O O . LYS A 1 108 ? 15.361 1.090 -29.751 1.00 33.09 108 LYS A O 1
ATOM 834 N N . ALA A 1 109 ? 16.540 -0.598 -28.846 1.00 38.88 109 ALA A N 1
ATOM 835 C CA . ALA A 1 109 ? 17.767 0.158 -28.667 1.00 38.88 109 ALA A CA 1
ATOM 836 C C . ALA A 1 109 ? 18.194 0.767 -30.012 1.00 38.88 109 ALA A C 1
ATOM 838 O O . ALA A 1 109 ? 18.540 0.028 -30.931 1.00 38.88 109 ALA A O 1
ATOM 839 N N . GLU A 1 110 ? 18.130 2.091 -30.115 1.00 33.53 110 GLU A N 1
ATOM 840 C CA . GLU A 1 110 ? 18.690 2.858 -31.221 1.00 33.53 110 GLU A CA 1
ATOM 841 C C . GLU A 1 110 ? 19.773 3.783 -30.656 1.00 33.53 110 GLU A C 1
ATOM 843 O O . GLU A 1 110 ? 19.656 4.328 -29.556 1.00 33.53 110 GLU A O 1
ATOM 848 N N . ASP A 1 111 ? 20.874 3.827 -31.395 1.00 32.41 111 ASP A N 1
ATOM 849 C CA . ASP A 1 111 ? 22.217 4.255 -31.021 1.00 32.41 111 ASP A CA 1
ATOM 850 C C . ASP A 1 111 ? 22.344 5.688 -30.440 1.00 32.41 111 ASP A C 1
ATOM 852 O O . ASP A 1 111 ? 21.528 6.571 -30.713 1.00 32.41 111 ASP A O 1
ATOM 856 N N . PRO A 1 112 ? 23.397 5.964 -29.640 1.00 36.38 112 PRO A N 1
ATOM 857 C CA . PRO A 1 112 ? 23.531 7.187 -28.851 1.00 36.38 112 PRO A CA 1
ATOM 858 C C . PRO A 1 112 ? 24.057 8.361 -29.689 1.00 36.38 112 PRO A C 1
ATOM 860 O O . PRO A 1 112 ? 25.237 8.692 -29.624 1.00 36.38 112 PRO A O 1
ATOM 863 N N . ALA A 1 113 ? 23.202 9.019 -30.469 1.00 37.59 113 ALA A N 1
ATOM 864 C CA . ALA A 1 113 ? 23.536 10.309 -31.077 1.00 37.59 113 ALA A CA 1
ATOM 865 C C . ALA A 1 113 ? 22.285 11.044 -31.578 1.00 37.59 113 ALA A C 1
ATOM 867 O O . ALA A 1 113 ? 21.927 10.922 -32.744 1.00 37.59 113 ALA A O 1
ATOM 868 N N . ASN A 1 114 ? 21.623 11.810 -30.708 1.00 37.81 114 ASN A N 1
ATOM 869 C CA . ASN A 1 114 ? 21.258 13.215 -30.952 1.00 37.81 114 ASN A CA 1
ATOM 870 C C . ASN A 1 114 ? 20.223 13.701 -29.932 1.00 37.81 114 ASN A C 1
ATOM 872 O O . ASN A 1 114 ? 19.153 13.129 -29.752 1.00 37.81 114 ASN A O 1
ATOM 876 N N . ASN A 1 115 ? 20.595 14.787 -29.259 1.00 43.06 115 ASN A N 1
ATOM 877 C CA . ASN A 1 115 ? 19.778 15.527 -28.315 1.00 43.06 115 ASN A CA 1
ATOM 878 C C . ASN A 1 115 ? 18.711 16.337 -29.057 1.00 43.06 115 ASN A C 1
ATOM 880 O O . ASN A 1 115 ? 19.070 17.115 -29.931 1.00 43.06 115 ASN A O 1
ATOM 884 N N . GLU A 1 116 ? 17.457 16.249 -28.617 1.00 30.12 116 GLU A N 1
ATOM 885 C CA . GLU A 1 116 ? 16.580 17.408 -28.408 1.00 30.12 116 GLU A CA 1
ATOM 886 C C . GLU A 1 116 ? 15.384 16.971 -27.547 1.00 30.12 116 GLU A C 1
ATOM 888 O O . GLU A 1 116 ? 14.607 16.086 -27.902 1.00 30.12 116 GLU A O 1
ATOM 893 N N . ALA A 1 117 ? 15.290 17.542 -26.345 1.00 33.88 117 ALA A N 1
ATOM 894 C CA . ALA A 1 117 ? 14.271 17.216 -25.359 1.00 33.88 117 ALA A CA 1
ATOM 895 C C . ALA A 1 117 ? 12.915 17.799 -25.782 1.00 33.88 117 ALA A C 1
ATOM 897 O O . ALA A 1 117 ? 12.634 18.972 -25.542 1.00 33.88 117 ALA A O 1
ATOM 898 N N . VAL A 1 118 ? 12.062 16.971 -26.384 1.00 31.88 118 VAL A N 1
ATOM 899 C CA . VAL A 1 118 ? 10.647 17.293 -26.602 1.00 31.88 118 VAL A CA 1
ATOM 900 C C . VAL A 1 118 ? 9.833 16.646 -25.484 1.00 31.88 118 VAL A C 1
ATOM 902 O O . VAL A 1 118 ? 9.743 15.425 -25.387 1.00 31.88 118 VAL A O 1
ATOM 905 N N . LEU A 1 119 ? 9.273 17.479 -24.605 1.00 29.73 119 LEU A N 1
ATOM 906 C CA . LEU A 1 119 ? 8.413 17.066 -23.497 1.00 29.73 119 LEU A CA 1
ATOM 907 C C . LEU A 1 119 ? 7.062 16.569 -24.056 1.00 29.73 119 LEU A C 1
ATOM 909 O O . LEU A 1 119 ? 6.354 17.366 -24.674 1.00 29.73 119 LEU A O 1
ATOM 913 N N . PRO A 1 120 ? 6.666 15.295 -23.871 1.00 35.66 120 PRO A N 1
ATOM 914 C CA . PRO A 1 120 ? 5.374 14.831 -24.361 1.00 35.66 120 PRO A CA 1
ATOM 915 C C . PRO A 1 120 ? 4.232 15.370 -23.483 1.00 35.66 120 PRO A C 1
ATOM 917 O O . PRO A 1 120 ? 4.227 15.206 -22.263 1.00 35.66 120 PRO A O 1
ATOM 920 N N . GLU A 1 121 ? 3.261 16.022 -24.124 1.00 32.19 121 GLU A N 1
ATOM 921 C CA . GLU A 1 121 ? 2.072 16.606 -23.493 1.00 32.19 121 GLU A CA 1
ATOM 922 C C . GLU A 1 121 ? 1.170 15.559 -22.801 1.00 32.19 121 GLU A C 1
ATOM 924 O O . GLU A 1 121 ? 1.074 14.411 -23.255 1.00 32.19 121 GLU A O 1
ATOM 929 N N . PRO A 1 122 ? 0.457 15.939 -21.718 1.00 31.48 122 PRO A N 1
ATOM 930 C CA . PRO A 1 122 ? -0.306 15.003 -20.897 1.00 31.48 122 PRO A CA 1
ATOM 931 C C . PRO A 1 122 ? -1.563 14.508 -21.627 1.00 31.48 122 PRO A C 1
ATOM 933 O O . PRO A 1 122 ? -2.559 15.225 -21.757 1.00 31.48 122 PRO A O 1
ATOM 936 N N . LYS A 1 123 ? -1.551 13.247 -22.079 1.00 37.69 123 LYS A N 1
ATOM 937 C CA . LYS A 1 123 ? -2.728 12.622 -22.697 1.00 37.69 123 LYS A CA 1
ATOM 938 C C . LYS A 1 123 ? -3.760 12.248 -21.639 1.00 37.69 123 LYS A C 1
ATOM 940 O O . LYS A 1 123 ? -3.550 11.413 -20.764 1.00 37.69 123 LYS A O 1
ATOM 945 N N . SER A 1 124 ? -4.893 12.922 -21.752 1.00 37.38 124 SER A N 1
ATOM 946 C CA . SER A 1 124 ? -6.076 12.793 -20.925 1.00 37.38 124 SER A CA 1
ATOM 947 C C . SER A 1 124 ? -6.920 11.560 -21.290 1.00 37.38 124 SER A C 1
ATOM 949 O O . SER A 1 124 ? -7.156 11.272 -22.457 1.00 37.38 124 SER A O 1
ATOM 951 N N . LYS A 1 125 ? -7.456 10.931 -20.232 1.00 41.69 125 LYS A N 1
ATOM 952 C CA . LYS A 1 125 ? -8.691 10.124 -20.131 1.00 41.69 125 LYS A CA 1
ATOM 953 C C . LYS A 1 125 ? -8.774 8.728 -20.795 1.00 41.69 125 LYS A C 1
ATOM 955 O O . LYS A 1 125 ? -8.694 8.575 -22.003 1.00 41.69 125 LYS A O 1
ATOM 960 N N . GLN A 1 126 ? -9.212 7.788 -19.938 1.00 34.66 126 GLN A N 1
ATOM 961 C CA . GLN A 1 126 ? -9.805 6.455 -20.174 1.00 34.66 126 GLN A CA 1
ATOM 962 C C . GLN A 1 126 ? -8.856 5.242 -20.171 1.00 34.66 126 GLN A C 1
ATOM 964 O O . GLN A 1 126 ? -8.704 4.546 -21.170 1.00 34.66 126 GLN A O 1
ATOM 969 N N . GLU A 1 127 ? -8.320 4.903 -18.996 1.00 35.38 127 GLU A N 1
ATOM 970 C CA . GLU A 1 127 ? -7.819 3.548 -18.733 1.00 35.38 127 GLU A CA 1
ATOM 971 C C . GLU A 1 127 ? -9.001 2.584 -18.529 1.00 35.38 127 GLU A C 1
ATOM 973 O O . GLU A 1 127 ? -9.881 2.811 -17.695 1.00 35.38 127 GLU A O 1
ATOM 978 N N . LYS A 1 128 ? -9.054 1.516 -19.333 1.00 33.88 128 LYS A N 1
ATOM 979 C CA . LYS A 1 128 ? -10.062 0.451 -19.234 1.00 33.88 128 LYS A CA 1
ATOM 980 C C . LYS A 1 128 ? -9.565 -0.642 -18.285 1.00 33.88 128 LYS A C 1
ATOM 982 O O . LYS A 1 128 ? -8.517 -1.238 -18.511 1.00 33.88 128 LYS A O 1
ATOM 987 N N . TYR A 1 129 ? -10.346 -0.918 -17.243 1.00 40.56 129 TYR A N 1
ATOM 988 C CA . TYR A 1 129 ? -10.056 -1.918 -16.215 1.00 40.56 129 TYR A CA 1
ATOM 989 C C . TYR A 1 129 ? -10.486 -3.322 -16.653 1.00 40.56 129 TYR A C 1
ATOM 991 O O . TYR A 1 129 ? -11.623 -3.512 -17.082 1.00 40.56 129 TYR A O 1
ATOM 999 N N . VAL A 1 130 ? -9.622 -4.320 -16.455 1.00 41.62 130 VAL A N 1
ATOM 1000 C CA . VAL A 1 130 ? -10.005 -5.737 -16.518 1.00 41.62 130 VAL A CA 1
ATOM 1001 C C . VAL A 1 130 ? -10.018 -6.265 -15.088 1.00 41.62 130 VAL A C 1
ATOM 1003 O O . VAL A 1 130 ? -8.973 -6.419 -14.457 1.00 41.62 130 VAL A O 1
ATOM 1006 N N . GLN A 1 131 ? -11.213 -6.487 -14.536 1.00 37.03 131 GLN A N 1
ATOM 1007 C CA . GLN A 1 131 ? -11.351 -7.160 -13.247 1.00 37.03 131 GLN A CA 1
ATOM 1008 C C . GLN A 1 131 ? -10.893 -8.609 -13.424 1.00 37.03 131 GLN A C 1
ATOM 1010 O O . GLN A 1 131 ? -11.525 -9.380 -14.142 1.00 37.03 131 GLN A O 1
ATOM 1015 N N . GLY A 1 132 ? -9.772 -8.971 -12.800 1.00 36.59 132 GLY A N 1
ATOM 1016 C CA . GLY A 1 132 ? -9.387 -10.372 -12.687 1.00 36.59 132 GLY A CA 1
ATOM 1017 C C . GLY A 1 132 ? -10.435 -11.101 -11.850 1.00 36.59 132 GLY A C 1
ATOM 1018 O O . GLY A 1 132 ? -10.668 -10.721 -10.702 1.00 36.59 132 GLY A O 1
ATOM 1019 N N . ASN A 1 133 ? -11.084 -12.112 -12.426 1.00 31.34 133 ASN A N 1
ATOM 1020 C CA . ASN A 1 133 ? -11.966 -12.997 -11.675 1.00 31.34 133 ASN A CA 1
ATOM 1021 C C . ASN A 1 133 ? -11.134 -13.800 -10.672 1.00 31.34 133 ASN A C 1
ATOM 1023 O O . ASN A 1 133 ? -10.126 -14.406 -11.034 1.00 31.34 133 ASN A O 1
ATOM 1027 N N . LEU A 1 134 ? -11.575 -13.789 -9.417 1.00 39.44 134 LEU A N 1
ATOM 1028 C CA . LEU A 1 134 ? -11.077 -14.664 -8.368 1.00 39.44 134 LEU A CA 1
ATOM 1029 C C . LEU A 1 134 ? -12.088 -15.798 -8.180 1.00 39.44 134 LEU A C 1
ATOM 1031 O O . LEU A 1 134 ? -12.893 -15.712 -7.263 1.00 39.44 134 LEU A O 1
ATOM 1035 N N . PHE A 1 135 ? -12.061 -16.794 -9.069 1.00 35.38 135 PHE A N 1
ATOM 1036 C CA . PHE A 1 135 ? -12.559 -18.161 -8.861 1.00 35.38 135 PHE A CA 1
ATOM 1037 C C . PHE A 1 135 ? -11.821 -19.103 -9.810 1.00 35.38 135 PHE A C 1
ATOM 1039 O O . PHE A 1 135 ? -11.701 -18.739 -11.003 1.00 35.38 135 PHE A O 1
#

pLDDT: mean 73.78, std 24.54, range [29.73, 96.62]